Protein AF-A0A936AQN6-F1 (afdb_monomer_lite)

Sequence (139 aa):
MEIVQFGFKVEPLFKYGFGFNTGINLQGYSRNLFENQLFNNGFEAYAVNIPVHLEYRFNFSKWFNIFAFGGAGINFYTESSFSEFTYPVSLDYGAGLRINRIQFTLGKSSLLGDFKDFNKIGQDIKPYKQLSTTLAYMF

Secondary structure (DSSP, 8-state):
-EEEEEEEEE-PBPGGGEEEEEEEEEEEEES-TTSTHHHHH--SEEEEEEEEEEEEEEESSSSEEEEEEEEEEEEEEEETTS--EE-EEEEEEEEEEEETTEEEEEEEEEEEEEGGGGGGTTTS-EEEEEEEEEEEE--

Radius of gyration: 16.11 Å; chains: 1; bounding box: 37×40×46 Å

Structure (mmCIF, N/CA/C/O backbone):
data_AF-A0A936AQN6-F1
#
_entry.id   AF-A0A936AQN6-F1
#
loop_
_atom_site.group_PDB
_atom_site.id
_atom_site.type_symbol
_atom_site.label_atom_id
_atom_site.label_alt_id
_atom_site.label_comp_id
_atom_site.label_asym_id
_atom_site.label_entity_id
_atom_site.label_seq_id
_atom_site.pdbx_PDB_ins_code
_atom_site.Cartn_x
_atom_site.Cartn_y
_atom_site.Cartn_z
_atom_site.occupancy
_atom_site.B_iso_or_equiv
_atom_site.auth_seq_id
_atom_site.auth_comp_id
_atom_site.auth_asym_id
_atom_site.auth_atom_id
_atom_site.pdbx_PDB_model_num
ATOM 1 N N . MET A 1 1 ? 9.571 8.386 -7.693 1.00 66.44 1 MET A N 1
ATOM 2 C CA . MET A 1 1 ? 8.301 8.594 -8.411 1.00 66.44 1 MET A CA 1
ATOM 3 C C . MET A 1 1 ? 7.207 8.700 -7.378 1.00 66.44 1 MET A C 1
ATOM 5 O O . MET A 1 1 ? 7.127 7.854 -6.492 1.00 66.44 1 MET A O 1
ATOM 9 N N . GLU A 1 2 ? 6.449 9.777 -7.459 1.00 71.06 2 GLU A N 1
ATOM 10 C CA . GLU A 1 2 ? 5.247 10.010 -6.675 1.00 71.06 2 GLU A CA 1
ATOM 11 C C . GLU A 1 2 ? 4.071 9.249 -7.310 1.00 71.06 2 GLU A C 1
ATOM 13 O 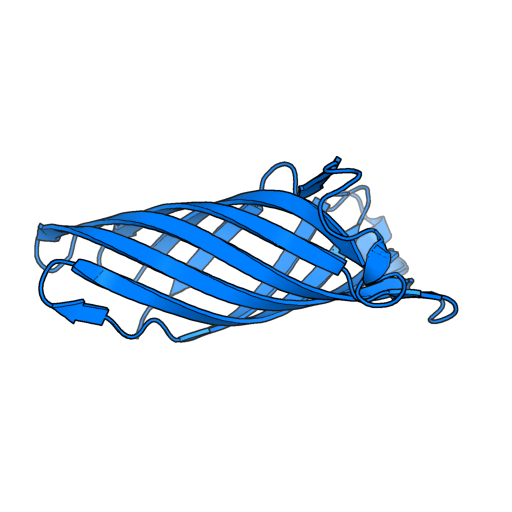O . GLU A 1 2 ? 4.089 8.942 -8.506 1.00 71.06 2 GLU A O 1
ATOM 18 N N . ILE A 1 3 ? 3.071 8.888 -6.502 1.00 74.50 3 ILE A N 1
ATOM 19 C CA . ILE A 1 3 ? 1.988 7.984 -6.912 1.00 74.50 3 ILE A CA 1
ATOM 20 C C . ILE A 1 3 ? 0.646 8.614 -6.569 1.00 74.50 3 ILE A C 1
ATOM 22 O O . ILE A 1 3 ? 0.405 8.977 -5.417 1.00 74.50 3 ILE A O 1
ATOM 26 N N . VAL A 1 4 ? -0.247 8.666 -7.553 1.00 75.38 4 VAL A N 1
ATOM 27 C CA . VAL A 1 4 ? -1.674 8.908 -7.336 1.00 75.38 4 VAL A CA 1
ATOM 28 C C . VAL A 1 4 ? -2.404 7.581 -7.463 1.00 75.38 4 VAL A C 1
ATOM 30 O O . VAL A 1 4 ? -2.192 6.837 -8.419 1.00 75.38 4 VAL A O 1
ATOM 33 N N . GLN A 1 5 ? -3.258 7.274 -6.491 1.00 77.56 5 GLN A N 1
ATOM 34 C CA . GLN A 1 5 ? -3.972 6.007 -6.418 1.00 77.56 5 GLN A CA 1
ATOM 35 C C . GLN A 1 5 ? -5.471 6.235 -6.230 1.00 77.56 5 GLN A C 1
ATOM 37 O O . GLN A 1 5 ? -5.887 6.964 -5.333 1.00 77.56 5 GLN A O 1
ATOM 42 N N . PHE A 1 6 ? -6.270 5.534 -7.033 1.00 77.31 6 PHE A N 1
ATOM 43 C CA . PHE A 1 6 ? -7.723 5.449 -6.906 1.00 77.31 6 PHE A CA 1
ATOM 44 C C . PHE A 1 6 ? -8.142 3.985 -6.968 1.00 77.31 6 PHE A C 1
ATOM 46 O O . PHE A 1 6 ? -7.601 3.221 -7.762 1.00 77.31 6 PHE A O 1
ATOM 53 N N . GLY A 1 7 ? -9.095 3.557 -6.149 1.00 77.25 7 GLY A N 1
ATOM 54 C CA . GLY A 1 7 ? -9.453 2.145 -6.124 1.00 77.25 7 GLY A CA 1
ATOM 55 C C . GLY A 1 7 ? -10.689 1.823 -5.314 1.00 77.25 7 GLY A C 1
ATOM 56 O O . GLY A 1 7 ? -11.179 2.638 -4.533 1.00 77.25 7 GLY A O 1
ATOM 57 N N . PHE A 1 8 ? -11.153 0.594 -5.506 1.00 78.12 8 PHE A N 1
ATOM 58 C CA . PHE A 1 8 ? -12.181 -0.022 -4.683 1.00 78.12 8 PHE A CA 1
ATOM 59 C C . PHE A 1 8 ? -11.519 -0.972 -3.699 1.00 78.12 8 PHE A C 1
ATOM 61 O O . PHE A 1 8 ? -10.691 -1.806 -4.076 1.00 78.12 8 PHE A O 1
ATOM 68 N N . LYS A 1 9 ? -11.904 -0.841 -2.434 1.00 81.25 9 LYS A N 1
ATOM 69 C CA . LYS A 1 9 ? -11.328 -1.581 -1.321 1.00 81.25 9 LYS A CA 1
ATOM 70 C C . LYS A 1 9 ? -12.414 -2.367 -0.604 1.00 81.25 9 LYS A C 1
ATOM 72 O O . LYS A 1 9 ? -13.519 -1.868 -0.405 1.00 81.25 9 LYS A O 1
ATOM 77 N N . VAL A 1 10 ? -12.079 -3.588 -0.215 1.00 82.50 10 VAL A N 1
ATOM 78 C CA . VAL A 1 10 ? -12.930 -4.499 0.542 1.00 82.50 10 VAL A CA 1
ATOM 79 C C . VAL A 1 10 ? -12.152 -4.929 1.783 1.00 82.50 10 VAL A C 1
ATOM 81 O O . VAL A 1 10 ? -11.057 -5.480 1.688 1.00 82.50 10 VAL A O 1
ATOM 84 N N . GLU A 1 11 ? -12.717 -4.640 2.954 1.00 82.62 11 GLU A N 1
ATOM 85 C CA . GLU A 1 11 ? -12.084 -4.874 4.258 1.00 82.62 11 GLU A CA 1
ATOM 86 C C . GLU A 1 11 ? -12.984 -5.734 5.158 1.00 82.62 11 GLU A C 1
ATOM 88 O O . GLU A 1 11 ? -13.584 -5.212 6.102 1.00 82.62 11 GLU A O 1
ATOM 93 N N . PRO A 1 12 ? -13.157 -7.042 4.877 1.00 79.81 12 PRO A N 1
ATOM 94 C CA . PRO A 1 12 ? -13.834 -7.942 5.798 1.00 79.81 12 PRO A CA 1
ATOM 95 C C . PRO A 1 12 ? -13.119 -7.944 7.149 1.00 79.81 12 PRO A C 1
ATOM 97 O O . PRO A 1 12 ? -11.931 -8.257 7.260 1.00 79.81 12 PRO A O 1
ATOM 100 N N . LEU A 1 13 ? -13.880 -7.603 8.186 1.00 80.88 13 LEU A N 1
ATOM 101 C CA . LEU A 1 13 ? -13.437 -7.648 9.570 1.00 80.88 13 LEU A CA 1
ATOM 102 C C . LEU A 1 13 ? -13.911 -8.945 10.218 1.00 80.88 13 LEU A C 1
ATOM 104 O O . LEU A 1 13 ? -15.098 -9.272 10.227 1.00 80.88 13 LEU A O 1
ATOM 108 N N . PHE A 1 14 ? -12.960 -9.660 10.795 1.00 83.12 14 PHE A N 1
ATOM 109 C CA . PHE A 1 14 ? -13.168 -10.821 11.637 1.00 83.12 14 PHE A CA 1
ATOM 110 C C . PHE A 1 14 ? -13.222 -10.400 13.112 1.00 83.12 14 PHE A C 1
ATOM 112 O O . PHE A 1 14 ? -12.995 -9.246 13.491 1.00 83.12 14 PHE A O 1
ATOM 119 N N . LYS A 1 15 ? -13.561 -11.351 13.986 1.00 77.88 15 LYS A N 1
ATOM 120 C CA . LYS A 1 15 ? -13.623 -11.096 15.430 1.00 77.88 15 LYS A CA 1
ATOM 121 C C . LYS A 1 15 ? -12.261 -10.646 15.970 1.00 77.88 15 LYS A C 1
ATOM 123 O O . LYS A 1 15 ? -11.216 -10.979 15.421 1.00 77.88 15 LYS A O 1
ATOM 128 N N . TYR A 1 16 ? -12.298 -9.920 17.088 1.00 79.94 16 TYR A N 1
ATOM 129 C CA . TYR A 1 16 ? -11.109 -9.464 17.821 1.00 79.94 16 TYR A CA 1
ATOM 130 C C . TYR A 1 16 ? -10.216 -8.478 17.056 1.00 79.94 16 TYR A C 1
ATOM 132 O O . TYR A 1 16 ? -9.046 -8.333 17.381 1.00 79.94 16 TYR A O 1
ATOM 140 N N . GLY A 1 17 ? -10.768 -7.773 16.065 1.00 83.81 17 GLY A N 1
ATOM 141 C CA . GLY A 1 17 ? -10.051 -6.720 15.346 1.00 83.81 17 GLY A CA 1
ATOM 142 C C . GLY A 1 17 ? -9.192 -7.217 14.188 1.00 83.81 17 GLY A C 1
ATOM 143 O O . GLY A 1 17 ? -8.626 -6.388 13.486 1.00 83.81 17 GLY A O 1
ATOM 144 N N . PHE A 1 18 ? -9.120 -8.525 13.939 1.00 90.88 18 PHE A N 1
ATOM 145 C CA . PHE A 1 18 ? -8.479 -9.042 12.734 1.00 90.88 18 PHE A CA 1
ATOM 146 C C . PHE A 1 18 ? -9.276 -8.650 11.497 1.00 90.88 18 PHE A C 1
ATOM 148 O O . PHE A 1 18 ? -10.500 -8.724 11.487 1.00 90.88 18 PHE A O 1
ATOM 155 N N . GLY A 1 19 ? -8.583 -8.259 10.443 1.00 90.06 19 GLY A N 1
ATOM 156 C CA . GLY A 1 19 ? -9.170 -7.901 9.167 1.00 90.06 19 GLY A CA 1
ATOM 157 C C . GLY A 1 19 ? -8.350 -8.464 8.025 1.00 90.06 19 GLY A C 1
ATOM 158 O O . GLY A 1 19 ? -7.170 -8.788 8.170 1.00 90.06 19 GLY A O 1
ATOM 159 N N . PH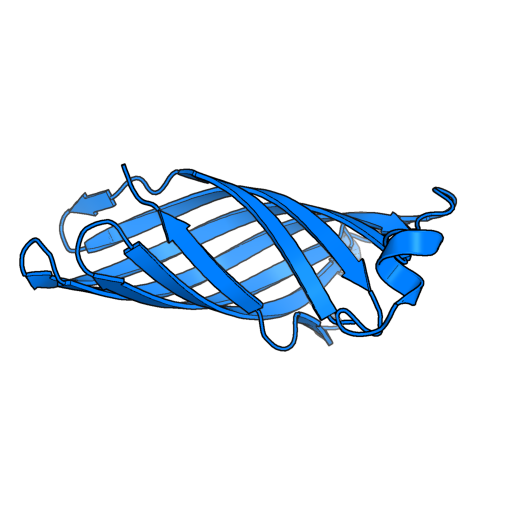E A 1 20 ? -8.995 -8.568 6.876 1.00 90.12 20 PHE A N 1
ATOM 160 C CA . PHE A 1 20 ? -8.311 -8.786 5.618 1.00 90.12 20 PHE A CA 1
ATOM 161 C C . PHE A 1 20 ? -8.635 -7.617 4.707 1.00 90.12 20 PHE A C 1
ATOM 163 O O . PHE A 1 20 ? -9.796 -7.280 4.515 1.00 90.12 20 PHE A O 1
ATOM 170 N N . ASN A 1 21 ? -7.603 -6.970 4.193 1.00 87.88 21 ASN A N 1
ATOM 171 C CA . ASN A 1 21 ? -7.718 -5.827 3.312 1.00 87.88 21 ASN A CA 1
ATOM 172 C C . ASN A 1 21 ? -7.274 -6.262 1.915 1.00 87.88 21 ASN A C 1
ATOM 174 O O . ASN A 1 21 ? -6.122 -6.641 1.696 1.00 87.88 21 ASN A O 1
ATOM 178 N N . THR A 1 22 ? -8.215 -6.196 0.979 1.00 90.19 22 THR A N 1
ATOM 179 C CA . THR A 1 22 ? -7.963 -6.446 -0.434 1.00 90.19 22 THR A CA 1
ATOM 180 C C . THR A 1 22 ? -8.765 -5.494 -1.314 1.00 90.19 22 THR A C 1
ATOM 182 O O . THR A 1 22 ? -9.586 -4.713 -0.835 1.00 90.19 22 THR A O 1
ATOM 185 N N . GLY A 1 23 ? -8.525 -5.519 -2.620 1.00 88.19 23 GLY A N 1
ATOM 186 C CA . GLY A 1 23 ? -9.235 -4.668 -3.562 1.00 88.19 23 GLY A CA 1
ATOM 187 C C . GLY A 1 23 ? -8.521 -4.548 -4.895 1.00 88.19 23 GLY A C 1
ATOM 188 O O . GLY A 1 23 ? -7.600 -5.302 -5.197 1.00 88.19 23 GLY A O 1
ATOM 189 N N . ILE A 1 24 ? -8.944 -3.564 -5.681 1.00 88.69 24 ILE A N 1
ATOM 190 C CA . ILE A 1 24 ? -8.322 -3.219 -6.957 1.00 88.69 24 ILE A CA 1
ATOM 191 C C . ILE A 1 24 ? -8.019 -1.729 -6.927 1.00 88.69 24 ILE A C 1
ATOM 193 O O . ILE A 1 24 ? -8.921 -0.899 -6.798 1.00 88.69 24 ILE A O 1
ATOM 197 N N . ASN A 1 25 ? -6.738 -1.399 -7.049 1.00 87.75 25 ASN A N 1
ATOM 198 C CA . ASN A 1 25 ? -6.249 -0.032 -7.053 1.00 87.75 25 ASN A CA 1
ATOM 199 C C . ASN A 1 25 ? -5.599 0.291 -8.392 1.00 87.75 25 ASN A C 1
ATOM 201 O O . ASN A 1 25 ? -4.634 -0.357 -8.784 1.00 87.75 25 ASN A O 1
ATOM 205 N N . LEU A 1 26 ? -6.083 1.329 -9.054 1.00 87.62 26 LEU A N 1
ATOM 206 C CA . LEU A 1 26 ? -5.442 1.943 -10.205 1.00 87.62 26 LEU A CA 1
ATOM 207 C C . LEU A 1 26 ? -4.433 2.977 -9.707 1.00 87.62 26 LEU A C 1
ATOM 209 O O . LEU A 1 26 ? -4.742 3.793 -8.836 1.00 87.62 26 LEU A O 1
ATOM 213 N N . GLN A 1 27 ? -3.218 2.920 -10.236 1.00 86.06 27 GLN A N 1
ATOM 214 C CA . GLN A 1 27 ? -2.106 3.775 -9.842 1.00 86.06 27 GLN A CA 1
ATOM 215 C C . GLN A 1 27 ? -1.538 4.475 -11.070 1.00 86.06 27 GLN A C 1
ATOM 217 O O . GLN A 1 27 ? -1.283 3.832 -12.087 1.00 86.06 27 GLN A O 1
ATOM 222 N N . GLY A 1 28 ? -1.337 5.783 -10.961 1.00 84.00 28 GLY A N 1
ATOM 223 C CA . GLY A 1 28 ? -0.579 6.586 -11.913 1.00 84.00 28 GLY A CA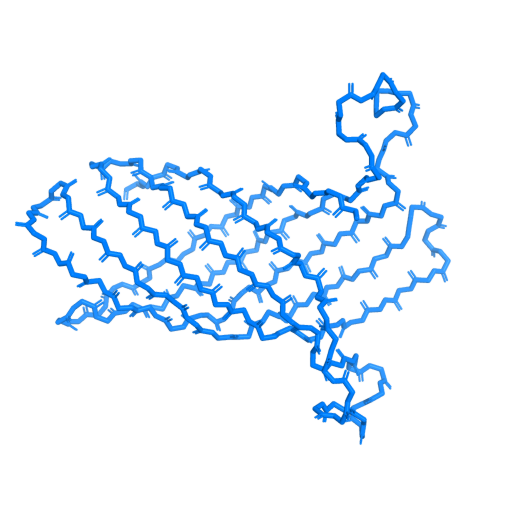 1
ATOM 224 C C . GLY A 1 28 ? 0.706 7.077 -11.255 1.00 84.00 28 GLY A C 1
ATOM 225 O O . GLY A 1 28 ? 0.673 7.577 -10.128 1.00 84.00 28 GLY A O 1
ATOM 226 N N . TYR A 1 29 ? 1.831 6.922 -11.947 1.00 82.88 29 TYR A N 1
ATOM 227 C CA . TYR A 1 29 ? 3.153 7.322 -11.471 1.00 82.88 29 TYR A CA 1
ATOM 228 C C . TYR A 1 29 ? 3.628 8.564 -12.220 1.00 82.88 29 TYR A C 1
ATOM 230 O O . TYR A 1 29 ? 3.506 8.647 -13.441 1.00 82.88 29 TYR A O 1
ATOM 238 N N . SER A 1 30 ? 4.203 9.517 -11.492 1.00 80.06 30 SER A N 1
ATOM 239 C CA . SER A 1 30 ? 4.857 10.703 -12.057 1.00 80.06 30 SER A CA 1
ATOM 240 C C . SER A 1 30 ? 6.113 11.025 -11.253 1.00 80.06 30 SER A C 1
ATOM 242 O O . SER A 1 30 ? 6.192 10.712 -10.061 1.00 80.06 30 SER A O 1
ATOM 244 N N . ARG A 1 31 ? 7.125 11.648 -11.861 1.00 75.31 31 ARG A N 1
ATOM 245 C CA . ARG A 1 31 ? 8.250 12.199 -11.090 1.00 75.31 31 ARG A CA 1
ATOM 246 C C . ARG A 1 31 ? 7.830 13.391 -10.238 1.00 75.31 31 ARG A C 1
ATOM 248 O O . ARG A 1 31 ? 8.286 13.455 -9.103 1.00 75.31 31 ARG A O 1
ATOM 255 N N . ASN A 1 32 ? 6.938 14.240 -10.754 1.00 73.00 32 ASN A N 1
ATOM 256 C CA . ASN A 1 32 ? 6.441 15.444 -10.087 1.00 73.00 32 ASN A CA 1
ATOM 257 C C . ASN A 1 32 ? 4.910 15.534 -10.225 1.00 73.00 32 ASN A C 1
ATOM 259 O O . ASN A 1 32 ? 4.398 15.781 -11.319 1.00 73.00 32 ASN A O 1
ATOM 263 N N . LEU A 1 33 ? 4.159 15.361 -9.130 1.00 67.75 33 LEU A N 1
ATOM 264 C CA . LEU A 1 33 ? 2.694 15.515 -9.129 1.00 67.75 33 LEU A CA 1
ATOM 265 C C . LEU A 1 33 ? 2.235 16.975 -9.170 1.00 67.75 33 LEU A C 1
ATOM 267 O O . LEU A 1 33 ? 1.120 17.260 -9.599 1.00 67.75 33 LEU A O 1
ATOM 271 N N . PHE A 1 34 ? 3.088 17.896 -8.723 1.00 69.06 34 PHE A N 1
ATOM 272 C CA . PHE A 1 34 ? 2.758 19.314 -8.553 1.00 69.06 34 PHE A CA 1
ATOM 273 C C . PHE A 1 34 ? 3.236 20.206 -9.706 1.00 69.06 34 PHE A C 1
ATOM 275 O O . PHE A 1 34 ? 3.110 21.427 -9.638 1.00 69.06 34 PHE A O 1
ATOM 282 N N . GLU A 1 35 ? 3.789 19.615 -10.764 1.00 65.31 35 GLU A N 1
ATOM 283 C CA . GLU A 1 35 ? 4.246 20.344 -11.944 1.00 65.31 35 GLU A CA 1
ATOM 284 C C . GLU A 1 35 ? 3.170 20.307 -13.043 1.00 65.31 35 GLU A C 1
ATOM 286 O O . GLU A 1 35 ? 2.540 19.276 -13.282 1.00 65.31 35 GLU A O 1
ATOM 291 N N . ASN A 1 36 ? 2.968 21.427 -13.751 1.00 56.81 36 ASN A N 1
ATOM 292 C CA . ASN A 1 36 ? 1.945 21.587 -14.804 1.00 56.81 36 ASN A CA 1
ATOM 293 C C . ASN A 1 36 ? 2.042 20.563 -15.959 1.00 56.81 36 ASN A C 1
ATOM 295 O O . ASN A 1 36 ? 1.154 20.500 -16.807 1.00 56.81 36 ASN A O 1
ATOM 299 N N . GLN A 1 37 ? 3.108 19.763 -16.012 1.00 53.59 37 GLN A N 1
ATOM 300 C CA . GLN A 1 37 ? 3.320 18.732 -17.027 1.00 53.59 37 GLN A CA 1
ATOM 301 C C . GLN A 1 37 ? 2.310 17.579 -16.943 1.00 53.59 37 GLN A C 1
ATOM 303 O O . GLN A 1 37 ? 2.024 16.960 -17.967 1.00 53.59 37 GLN A O 1
ATOM 308 N N . LEU A 1 38 ? 1.711 17.334 -15.772 1.00 58.31 38 LEU A N 1
ATOM 309 C CA . LEU A 1 38 ? 0.730 16.258 -15.583 1.00 58.31 38 LEU A CA 1
ATOM 310 C C . LEU A 1 38 ? -0.542 16.468 -16.420 1.00 58.31 38 LEU A C 1
ATOM 312 O O . LEU A 1 38 ? -1.100 15.513 -16.955 1.00 58.31 38 LEU A O 1
ATOM 316 N N . PHE A 1 39 ? -0.963 17.726 -16.597 1.00 58.69 39 PHE A N 1
ATOM 317 C CA . PHE A 1 39 ? -2.132 18.076 -17.412 1.00 58.69 39 PHE A CA 1
ATOM 318 C C . PHE A 1 39 ? -1.880 17.970 -18.921 1.00 58.69 39 PHE A C 1
ATOM 320 O O . PHE A 1 39 ? -2.834 17.782 -19.671 1.00 58.69 39 PHE A O 1
ATOM 327 N N . ASN A 1 40 ? -0.622 18.063 -19.364 1.00 60.88 40 ASN A N 1
ATOM 328 C CA . ASN A 1 40 ? -0.277 18.035 -20.788 1.00 60.88 40 ASN A CA 1
ATOM 329 C C . ASN A 1 40 ? 0.145 16.643 -21.277 1.00 60.88 40 ASN A C 1
ATOM 331 O O . ASN A 1 40 ? -0.199 16.274 -22.395 1.00 60.88 40 ASN A O 1
ATOM 335 N N . ASN A 1 41 ? 0.863 15.872 -20.451 1.00 66.12 41 ASN A N 1
ATOM 336 C CA . ASN A 1 41 ? 1.496 14.615 -20.871 1.00 66.12 41 ASN A CA 1
ATOM 337 C C . ASN A 1 41 ? 0.970 13.367 -20.138 1.00 66.12 41 ASN A C 1
ATOM 339 O O . ASN A 1 41 ? 1.373 12.256 -20.478 1.00 66.12 41 ASN A O 1
ATOM 343 N N . GLY A 1 42 ? 0.063 13.515 -19.165 1.00 76.00 42 GLY A N 1
ATOM 344 C CA . GLY A 1 42 ? -0.456 12.391 -18.382 1.00 76.00 42 GLY A CA 1
ATOM 345 C C . GLY A 1 42 ? 0.559 11.836 -17.374 1.00 76.00 42 GLY A C 1
ATOM 346 O O . GLY A 1 42 ? 1.433 12.555 -16.893 1.00 76.00 42 GLY A O 1
ATOM 347 N N . PHE A 1 43 ? 0.410 10.558 -17.011 1.00 83.62 43 PHE A N 1
ATOM 348 C CA . PHE A 1 43 ? 1.335 9.860 -16.108 1.00 83.62 43 PHE A CA 1
ATOM 349 C C . PHE A 1 43 ? 2.501 9.244 -16.900 1.00 83.62 43 PHE A C 1
ATOM 351 O O . PHE A 1 43 ? 2.358 8.972 -18.088 1.00 83.62 43 PHE A O 1
ATOM 358 N N . GLU A 1 44 ? 3.646 9.001 -16.257 1.00 86.44 44 GLU A N 1
ATOM 359 C CA . GLU A 1 44 ? 4.816 8.323 -16.860 1.00 86.44 44 GLU A CA 1
ATOM 360 C C . GLU A 1 44 ? 4.643 6.799 -16.907 1.00 86.44 44 GLU A C 1
ATOM 362 O O . GLU A 1 44 ? 5.206 6.119 -17.765 1.00 86.44 44 GLU A O 1
ATOM 367 N N . ALA A 1 45 ? 3.861 6.265 -15.970 1.00 86.88 45 ALA A N 1
ATOM 368 C CA . ALA A 1 45 ? 3.522 4.857 -15.918 1.00 86.88 45 ALA A CA 1
ATOM 369 C C . ALA A 1 45 ? 2.188 4.632 -15.211 1.00 86.88 45 ALA A C 1
ATOM 371 O O . ALA A 1 45 ? 1.726 5.453 -14.411 1.00 86.88 45 ALA A O 1
ATOM 372 N N . TYR A 1 46 ? 1.611 3.468 -15.471 1.00 89.00 46 TYR A N 1
ATOM 373 C CA . TYR A 1 46 ? 0.351 3.023 -14.903 1.00 89.00 46 TYR A CA 1
ATOM 374 C C . TYR A 1 46 ? 0.539 1.671 -14.228 1.00 89.00 46 TYR A C 1
ATOM 376 O O . TYR A 1 46 ? 1.308 0.830 -14.696 1.00 89.00 46 TYR A O 1
ATOM 384 N N . ALA A 1 47 ? -0.190 1.435 -13.141 1.00 90.12 47 ALA A N 1
ATOM 385 C CA . ALA A 1 47 ? -0.293 0.100 -12.583 1.00 90.12 47 ALA A CA 1
ATOM 386 C C . ALA A 1 47 ? -1.682 -0.236 -12.055 1.00 90.12 47 ALA A C 1
ATOM 388 O O . ALA A 1 47 ? -2.420 0.624 -11.576 1.00 90.12 47 ALA A O 1
ATOM 389 N N . VAL A 1 48 ? -1.996 -1.527 -12.074 1.00 91.19 48 VAL A N 1
ATOM 390 C CA . VAL A 1 48 ? -3.086 -2.113 -11.295 1.00 91.19 48 VAL A CA 1
ATOM 391 C C . VAL A 1 48 ? -2.466 -2.843 -10.112 1.00 91.19 48 VAL A C 1
ATOM 393 O O . VAL A 1 48 ? -1.643 -3.729 -10.304 1.00 91.19 48 VAL A O 1
ATOM 396 N N . ASN A 1 49 ? -2.845 -2.481 -8.891 1.00 90.88 49 ASN A N 1
ATOM 397 C CA . ASN A 1 49 ? -2.376 -3.115 -7.664 1.00 90.88 49 ASN A CA 1
ATOM 398 C C . ASN A 1 49 ? -3.524 -3.825 -6.943 1.00 90.88 49 ASN A C 1
ATOM 400 O O . ASN A 1 49 ? -4.537 -3.203 -6.606 1.00 90.88 49 ASN A O 1
ATOM 404 N N . ILE A 1 50 ? -3.312 -5.103 -6.645 1.00 92.56 50 ILE A N 1
ATOM 405 C CA . ILE A 1 50 ? -4.193 -5.944 -5.842 1.00 92.56 50 ILE A CA 1
ATOM 406 C C . ILE A 1 50 ? -3.484 -6.216 -4.509 1.00 92.56 50 ILE A C 1
ATOM 408 O O . ILE A 1 50 ? -2.592 -7.069 -4.451 1.00 92.56 50 ILE A O 1
ATOM 412 N N . PRO A 1 51 ? -3.836 -5.488 -3.435 1.00 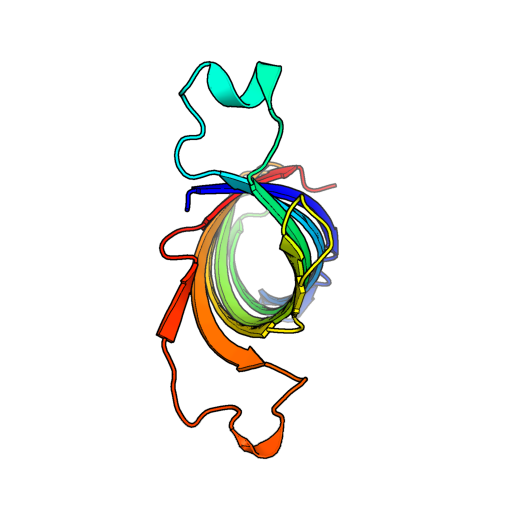91.50 51 PRO A N 1
ATOM 413 C CA . PRO A 1 51 ? -3.300 -5.759 -2.113 1.00 91.50 51 PRO A CA 1
ATOM 414 C C . PRO A 1 51 ? -3.930 -7.022 -1.519 1.00 91.50 51 PRO A C 1
ATOM 416 O O . PRO A 1 51 ? -5.121 -7.291 -1.681 1.00 91.50 51 PRO A O 1
ATOM 419 N N . VAL A 1 52 ? -3.119 -7.778 -0.793 1.00 93.81 52 VAL A N 1
ATOM 420 C CA . VAL A 1 52 ? -3.498 -8.946 0.004 1.00 93.81 52 VAL A CA 1
ATOM 421 C C . VAL A 1 52 ? -2.886 -8.727 1.381 1.00 93.81 52 VAL A C 1
ATOM 423 O O . VAL A 1 52 ? -1.766 -9.158 1.664 1.00 93.81 52 VAL A O 1
ATOM 426 N N . HIS A 1 53 ? -3.581 -7.957 2.216 1.00 94.75 53 HIS A N 1
ATOM 427 C CA . HIS A 1 53 ? -3.065 -7.494 3.502 1.00 94.75 53 HIS A CA 1
ATOM 428 C C . HIS A 1 53 ? -3.837 -8.122 4.654 1.00 94.75 53 HIS A C 1
ATOM 430 O O . HIS A 1 53 ? -5.067 -8.125 4.674 1.00 94.75 53 HIS A O 1
ATOM 436 N N . LEU A 1 54 ? -3.106 -8.605 5.651 1.00 94.62 54 LEU A N 1
ATOM 437 C CA . LEU A 1 54 ? -3.658 -8.879 6.967 1.00 94.62 54 LEU A CA 1
ATOM 438 C C . LEU A 1 54 ? -3.635 -7.590 7.775 1.00 94.62 54 LEU A C 1
ATOM 440 O O . LEU A 1 54 ? -2.670 -6.828 7.728 1.00 94.62 54 LEU A O 1
ATOM 444 N N . GLU A 1 55 ? -4.701 -7.353 8.521 1.00 94.25 55 GLU A N 1
ATOM 445 C CA . GLU A 1 55 ? -4.885 -6.150 9.316 1.00 94.25 55 GLU A CA 1
ATOM 446 C C . GLU A 1 55 ? -5.252 -6.517 10.750 1.00 94.25 55 GLU A C 1
ATOM 448 O O . GLU A 1 55 ? -5.953 -7.499 11.002 1.00 94.25 55 GLU A O 1
ATOM 453 N N . TYR A 1 56 ? -4.803 -5.703 11.698 1.00 94.12 56 TYR A N 1
ATOM 454 C CA . TYR A 1 56 ? -5.268 -5.758 13.074 1.00 94.12 56 TYR A CA 1
ATOM 455 C C . TYR A 1 56 ? -5.700 -4.370 13.549 1.00 94.12 56 TYR A C 1
ATOM 457 O O . TYR A 1 56 ? -4.924 -3.413 13.488 1.00 94.12 56 TYR A O 1
ATOM 465 N N . ARG A 1 57 ? -6.941 -4.269 14.037 1.00 93.31 57 ARG A N 1
ATOM 466 C CA . ARG A 1 57 ? -7.582 -3.039 14.509 1.00 93.31 57 ARG A CA 1
ATOM 467 C C . ARG A 1 57 ? -7.696 -2.997 16.027 1.00 93.31 57 ARG A C 1
ATOM 469 O O . ARG A 1 57 ? -8.427 -3.774 16.643 1.00 93.31 57 ARG A O 1
ATOM 476 N N . PHE A 1 58 ? -7.086 -1.978 16.611 1.00 93.31 58 PHE A N 1
ATOM 477 C CA . PHE A 1 58 ? -7.332 -1.537 17.975 1.00 93.31 58 PHE A CA 1
ATOM 478 C C . PHE A 1 58 ? -8.565 -0.628 17.988 1.00 93.31 58 PHE A C 1
ATOM 480 O O . PHE A 1 58 ? -8.527 0.522 17.542 1.00 93.31 58 PHE A O 1
ATOM 487 N N . ASN A 1 59 ? -9.683 -1.167 18.476 1.00 91.44 59 ASN A N 1
ATOM 488 C CA . ASN A 1 59 ? -10.958 -0.459 18.547 1.00 91.44 59 ASN A CA 1
ATOM 489 C C . ASN A 1 59 ? -11.087 0.263 19.891 1.00 91.44 59 ASN A C 1
ATOM 491 O O . ASN A 1 59 ? -11.347 -0.370 20.911 1.00 91.44 59 ASN A O 1
ATOM 495 N N . PHE A 1 60 ? -10.934 1.586 19.884 1.00 91.69 60 PHE A N 1
ATOM 496 C CA . PHE A 1 60 ? -11.133 2.419 21.074 1.00 91.69 60 PHE A CA 1
ATOM 497 C C . PHE A 1 60 ? -12.602 2.816 21.241 1.00 91.69 60 PHE A C 1
ATOM 499 O O . PHE A 1 60 ? -13.096 2.955 22.356 1.00 91.69 60 PHE A O 1
ATOM 506 N N . SER A 1 61 ? -13.321 2.994 20.130 1.00 90.38 61 SER A N 1
ATOM 507 C CA . SER A 1 61 ? -14.762 3.236 20.123 1.00 90.38 61 SER A CA 1
ATOM 508 C C . SER A 1 61 ? -15.393 2.772 18.809 1.00 90.38 61 SER A C 1
ATOM 510 O O . SER A 1 61 ? -14.704 2.371 17.871 1.00 90.38 61 SER A O 1
ATOM 512 N N . LYS A 1 62 ? -16.723 2.883 18.703 1.00 85.56 62 LYS A N 1
ATOM 513 C CA . LYS A 1 62 ? -17.453 2.614 17.450 1.00 85.56 62 LYS A CA 1
ATOM 514 C C . LYS A 1 62 ? -17.051 3.551 16.305 1.00 85.56 62 LYS A C 1
ATOM 516 O O . LYS A 1 62 ? -17.276 3.222 15.145 1.00 85.56 62 LYS A O 1
ATOM 521 N N . TRP A 1 63 ? -16.487 4.715 16.623 1.00 90.38 63 TRP A N 1
ATOM 522 C CA . TRP A 1 63 ? -16.107 5.730 15.642 1.00 90.38 63 TRP A CA 1
ATOM 523 C C . TRP A 1 63 ? -14.605 5.934 15.550 1.00 90.38 63 TRP A C 1
ATOM 525 O O . TRP A 1 63 ? -14.176 6.667 14.672 1.00 90.38 63 TRP A O 1
ATOM 535 N N . PHE A 1 64 ? -13.806 5.327 16.423 1.00 93.94 64 PHE A N 1
ATOM 536 C CA . PHE A 1 64 ? -12.364 5.509 16.410 1.00 93.94 64 PHE A CA 1
ATOM 537 C C . PHE A 1 64 ? -11.639 4.179 16.557 1.00 93.94 64 PHE A C 1
ATOM 539 O O . PHE A 1 64 ? -11.770 3.483 17.569 1.00 93.94 64 PHE A O 1
ATOM 546 N N . ASN A 1 65 ? -10.846 3.851 15.542 1.00 93.94 65 ASN A N 1
ATOM 547 C CA . ASN A 1 65 ? -9.898 2.753 15.597 1.00 93.94 65 ASN A CA 1
ATOM 548 C C . ASN A 1 65 ? -8.567 3.152 14.969 1.00 93.94 65 ASN A C 1
ATOM 550 O O . ASN A 1 65 ? -8.506 3.987 14.068 1.00 93.94 65 ASN A O 1
ATOM 554 N N . ILE A 1 66 ? -7.513 2.523 15.469 1.00 95.06 66 ILE A N 1
ATOM 555 C CA . ILE A 1 66 ? -6.179 2.546 14.880 1.00 95.06 66 ILE A CA 1
ATOM 556 C C . ILE A 1 66 ? -5.902 1.130 14.406 1.00 95.06 66 ILE A C 1
ATOM 558 O O . ILE A 1 66 ? -6.294 0.168 15.065 1.00 95.06 66 ILE A O 1
ATOM 562 N N . PHE A 1 67 ? -5.244 0.985 13.270 1.00 94.06 67 PHE A N 1
ATOM 563 C CA . PHE A 1 67 ? -4.934 -0.319 12.719 1.00 94.06 67 PHE A CA 1
ATOM 564 C C . PHE A 1 67 ? -3.532 -0.354 12.138 1.00 94.06 67 PHE A C 1
ATOM 566 O O . PHE A 1 67 ? -2.999 0.661 11.692 1.00 94.06 67 PHE A O 1
ATOM 573 N N . ALA A 1 68 ? -2.946 -1.541 12.154 1.00 95.69 68 ALA A N 1
ATOM 574 C CA . ALA A 1 68 ? -1.723 -1.853 11.438 1.00 95.69 68 ALA A CA 1
ATOM 575 C C . ALA A 1 68 ? -2.026 -2.952 10.426 1.00 95.69 68 ALA A C 1
ATOM 577 O O . ALA A 1 68 ? -2.884 -3.803 10.670 1.00 95.69 68 ALA A O 1
ATOM 578 N N . PHE A 1 69 ? -1.327 -2.930 9.300 1.00 94.56 69 PHE A N 1
ATOM 579 C CA . PHE A 1 69 ? -1.481 -3.934 8.263 1.00 94.56 69 PHE A CA 1
ATOM 580 C C . PHE A 1 69 ? -0.129 -4.356 7.700 1.00 94.56 69 PHE A C 1
ATOM 582 O O . PHE A 1 69 ? 0.848 -3.602 7.726 1.00 94.56 69 PHE A O 1
ATOM 589 N N . GLY A 1 70 ? -0.095 -5.571 7.170 1.00 95.12 70 GLY A N 1
ATOM 590 C CA . GLY A 1 70 ? 1.051 -6.123 6.470 1.00 95.12 70 GLY A CA 1
ATOM 591 C C . GLY A 1 70 ? 0.622 -7.233 5.523 1.00 95.12 70 GLY A C 1
ATOM 592 O O . GLY A 1 70 ? -0.338 -7.956 5.790 1.00 95.12 70 GLY A O 1
ATOM 593 N N . GLY A 1 71 ? 1.318 -7.375 4.405 1.00 93.94 71 GLY A N 1
ATOM 594 C CA . GLY A 1 71 ? 1.041 -8.436 3.449 1.00 93.94 71 GLY A CA 1
ATOM 595 C C . GLY A 1 71 ? 1.739 -8.218 2.122 1.00 93.94 71 GLY A C 1
ATOM 596 O O . GLY A 1 71 ? 2.791 -7.586 2.064 1.00 93.94 71 GLY A O 1
ATOM 597 N N . ALA A 1 72 ? 1.153 -8.759 1.061 1.00 93.25 72 ALA A N 1
ATOM 598 C CA . ALA A 1 72 ? 1.721 -8.684 -0.275 1.00 93.25 72 ALA A CA 1
ATOM 599 C C . ALA A 1 72 ? 0.885 -7.790 -1.195 1.00 93.25 72 ALA A C 1
ATOM 601 O O . ALA A 1 72 ? -0.333 -7.692 -1.041 1.00 93.25 72 ALA A O 1
ATOM 602 N N . GLY A 1 73 ? 1.540 -7.170 -2.169 1.00 92.25 73 GLY A N 1
ATOM 603 C CA . GLY A 1 73 ? 0.904 -6.474 -3.280 1.00 92.25 73 GLY A CA 1
ATOM 604 C C . GLY A 1 73 ? 1.245 -7.167 -4.591 1.00 92.25 73 GLY A C 1
ATOM 605 O O . GLY A 1 73 ? 2.417 -7.410 -4.882 1.00 92.25 73 GLY A O 1
ATOM 606 N N . ILE A 1 74 ? 0.225 -7.490 -5.382 1.00 92.19 74 ILE A N 1
ATOM 607 C CA . ILE A 1 74 ? 0.394 -7.969 -6.755 1.00 92.19 74 ILE A CA 1
ATOM 608 C C . ILE A 1 74 ? 0.166 -6.775 -7.670 1.00 92.19 74 ILE A C 1
ATOM 610 O O . ILE A 1 74 ? -0.940 -6.235 -7.722 1.00 92.19 74 ILE A O 1
ATOM 614 N N . ASN A 1 75 ? 1.210 -6.353 -8.375 1.00 92.00 75 ASN A N 1
ATOM 615 C CA . ASN A 1 75 ? 1.170 -5.167 -9.213 1.00 92.00 75 ASN A CA 1
ATOM 616 C C . ASN A 1 75 ? 1.325 -5.582 -10.681 1.00 92.00 75 ASN A C 1
ATOM 618 O O . ASN A 1 75 ? 2.176 -6.397 -11.019 1.00 92.00 75 ASN A O 1
ATOM 622 N N . PHE A 1 76 ? 0.517 -4.993 -11.552 1.00 92.12 76 PHE A N 1
ATOM 623 C CA . PHE A 1 76 ? 0.623 -5.087 -13.003 1.00 92.12 76 PHE A CA 1
ATOM 624 C C . PHE A 1 76 ? 1.039 -3.709 -13.488 1.00 92.12 76 PHE A C 1
ATOM 626 O O . PHE A 1 76 ? 0.217 -2.798 -13.454 1.00 92.12 76 PHE A O 1
ATOM 633 N N . TYR A 1 77 ? 2.305 -3.537 -13.848 1.00 91.06 77 TYR A N 1
ATOM 634 C CA . TYR A 1 77 ? 2.898 -2.243 -14.170 1.00 91.06 77 TYR A CA 1
ATOM 635 C C . TYR A 1 77 ? 3.197 -2.142 -15.665 1.00 91.06 77 TYR A C 1
ATOM 637 O O . TYR A 1 77 ? 3.632 -3.111 -16.286 1.00 91.06 77 TYR A O 1
ATOM 645 N N . THR A 1 78 ? 2.981 -0.958 -16.230 1.00 91.06 78 THR A N 1
ATOM 646 C CA . THR A 1 78 ? 3.370 -0.618 -17.597 1.00 91.06 78 THR A CA 1
ATOM 647 C C . THR A 1 78 ? 3.834 0.824 -17.675 1.00 91.06 78 THR A C 1
ATOM 649 O O . THR A 1 78 ? 3.258 1.709 -17.039 1.00 91.06 78 THR A O 1
ATOM 652 N N . GLU A 1 79 ? 4.838 1.074 -18.504 1.00 88.94 79 GLU A N 1
ATOM 653 C CA . GLU A 1 79 ? 5.181 2.435 -18.918 1.00 88.94 79 GLU A CA 1
ATOM 654 C C . GLU A 1 79 ? 4.089 3.010 -19.831 1.00 88.94 79 GLU A C 1
ATOM 656 O O . GLU A 1 79 ? 3.335 2.261 -20.461 1.00 88.94 79 GLU A O 1
ATOM 661 N N . SER A 1 80 ? 4.006 4.338 -19.934 1.00 86.50 80 SER A N 1
ATOM 662 C CA . SER A 1 80 ? 3.003 5.018 -20.772 1.00 86.50 80 SER A CA 1
ATOM 663 C C . SER A 1 80 ? 3.171 4.792 -22.275 1.00 86.50 80 SER A C 1
ATOM 665 O O . SER A 1 80 ? 2.226 4.985 -23.036 1.00 86.50 80 SER A O 1
ATOM 667 N N . SER A 1 81 ? 4.352 4.355 -22.716 1.00 85.81 81 SER A N 1
ATOM 668 C CA . SER A 1 81 ? 4.606 3.870 -24.080 1.00 85.81 81 SER A CA 1
ATOM 669 C C . SER A 1 81 ? 3.998 2.489 -24.350 1.00 85.81 81 SER A C 1
ATOM 671 O O . SER A 1 81 ? 3.947 2.072 -25.506 1.00 85.81 81 SER A O 1
ATOM 673 N N . PHE A 1 82 ? 3.578 1.765 -23.303 1.00 85.44 82 PHE A N 1
ATOM 674 C CA . PHE A 1 82 ? 3.125 0.372 -23.353 1.00 85.44 82 PHE A CA 1
ATOM 675 C C . PHE A 1 82 ? 4.136 -0.592 -24.003 1.00 85.44 82 PHE A C 1
ATOM 677 O O . PHE A 1 82 ? 3.760 -1.648 -24.510 1.00 85.44 82 PHE A O 1
ATOM 684 N N . SER A 1 83 ? 5.427 -0.244 -24.001 1.00 87.19 83 SER A N 1
ATOM 685 C CA . SER A 1 83 ? 6.500 -1.099 -24.529 1.00 87.19 83 SER A CA 1
ATOM 686 C C . SER A 1 83 ? 6.957 -2.154 -23.527 1.00 87.19 83 SER A C 1
ATOM 688 O O . SER A 1 83 ? 7.349 -3.253 -23.918 1.00 87.19 83 SER A O 1
ATOM 690 N N . GLU A 1 84 ? 6.893 -1.833 -22.236 1.00 85.56 84 GLU A N 1
ATOM 691 C CA . GLU A 1 84 ? 7.332 -2.708 -21.157 1.00 85.56 84 GLU A CA 1
ATOM 692 C C . GLU A 1 84 ? 6.200 -2.960 -20.166 1.00 85.56 84 GLU A C 1
ATOM 694 O O . GLU A 1 84 ? 5.628 -2.034 -19.598 1.00 85.56 84 GLU A O 1
ATOM 699 N N . PHE A 1 85 ? 5.917 -4.242 -19.938 1.00 88.25 85 PHE A N 1
ATOM 700 C CA . PHE A 1 85 ? 4.975 -4.714 -18.927 1.00 88.25 85 PHE A CA 1
ATOM 701 C C . PHE A 1 85 ? 5.735 -5.509 -17.875 1.00 88.25 85 PHE A C 1
ATOM 703 O O . PHE A 1 85 ? 6.521 -6.380 -18.236 1.00 88.25 85 PHE A O 1
ATOM 710 N N . THR A 1 86 ? 5.500 -5.272 -16.594 1.00 88.69 86 THR A N 1
ATOM 711 C CA . THR A 1 86 ? 6.121 -6.021 -15.491 1.00 88.69 86 THR A CA 1
ATOM 712 C C . THR A 1 86 ? 5.071 -6.428 -14.470 1.00 88.69 86 THR A C 1
ATOM 714 O O . THR A 1 86 ? 4.008 -5.809 -14.368 1.00 88.69 86 THR A O 1
ATOM 717 N N . TYR A 1 87 ? 5.355 -7.489 -13.712 1.00 90.62 87 TYR A N 1
ATOM 718 C CA . TYR A 1 87 ? 4.420 -8.033 -12.726 1.00 90.62 87 TYR A CA 1
ATOM 719 C C . TYR A 1 87 ? 5.049 -8.073 -11.324 1.00 90.62 87 TYR A C 1
ATOM 721 O O . TYR A 1 87 ? 5.267 -9.158 -10.768 1.00 90.62 87 TYR A O 1
ATOM 729 N N . PRO A 1 88 ? 5.402 -6.906 -10.748 1.00 89.75 88 PRO A N 1
ATOM 730 C CA . PRO A 1 88 ? 6.111 -6.866 -9.484 1.00 89.75 88 PRO A CA 1
ATOM 731 C C . PRO A 1 88 ? 5.256 -7.332 -8.303 1.00 89.75 88 PRO A C 1
ATOM 733 O O . PRO A 1 88 ? 4.112 -6.910 -8.100 1.00 89.75 88 PRO A O 1
ATOM 736 N N . VAL A 1 89 ? 5.877 -8.152 -7.461 1.00 91.25 89 VAL A N 1
ATOM 737 C CA . VAL A 1 89 ? 5.370 -8.539 -6.147 1.00 91.25 89 VAL A CA 1
ATOM 738 C C . VAL A 1 89 ? 6.025 -7.653 -5.103 1.00 91.25 89 VAL A C 1
ATOM 740 O O . VAL A 1 89 ? 7.253 -7.552 -5.042 1.00 91.25 89 VAL A O 1
ATOM 743 N N . SER A 1 90 ? 5.215 -7.023 -4.260 1.00 92.06 90 SER A N 1
ATOM 744 C CA . SER A 1 90 ? 5.692 -6.198 -3.156 1.00 92.06 90 SER A CA 1
ATOM 745 C C . SER A 1 90 ? 5.344 -6.795 -1.798 1.00 92.06 90 SER A C 1
ATOM 747 O O . SER A 1 90 ? 4.333 -7.473 -1.645 1.00 92.06 90 SER A O 1
ATOM 749 N N . LEU A 1 91 ? 6.191 -6.524 -0.807 1.00 92.56 91 LEU A N 1
ATOM 750 C CA . LEU A 1 91 ? 5.870 -6.623 0.608 1.00 92.56 91 LEU A CA 1
ATOM 751 C C . LEU A 1 91 ? 5.390 -5.251 1.065 1.00 92.56 91 LEU A C 1
ATOM 753 O O . LEU A 1 91 ? 6.161 -4.290 1.065 1.00 92.56 91 LEU A O 1
ATOM 757 N N . ASP A 1 92 ? 4.132 -5.177 1.461 1.00 92.56 92 ASP A N 1
ATOM 758 C CA . ASP A 1 92 ? 3.474 -3.952 1.883 1.00 92.56 92 ASP A CA 1
ATOM 759 C C . ASP A 1 92 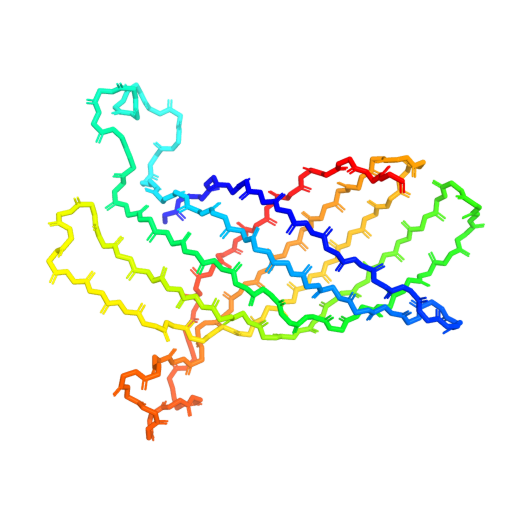? 3.244 -3.984 3.389 1.00 92.56 92 ASP A C 1
ATOM 761 O O . ASP A 1 92 ? 2.834 -5.002 3.947 1.00 92.56 92 ASP A O 1
ATOM 765 N N . TYR A 1 93 ? 3.468 -2.859 4.055 1.00 93.19 93 TYR A N 1
ATOM 766 C CA . TYR A 1 93 ? 3.163 -2.715 5.472 1.00 93.19 93 TYR A CA 1
ATOM 767 C C . TYR A 1 93 ? 2.889 -1.260 5.825 1.00 93.19 93 TYR A C 1
ATOM 769 O O . TYR A 1 93 ? 3.372 -0.327 5.177 1.00 93.19 93 TYR A O 1
ATOM 777 N N . GLY A 1 94 ? 2.107 -1.053 6.876 1.00 94.38 94 GLY A N 1
ATOM 778 C CA . GLY A 1 94 ? 1.733 0.287 7.283 1.00 94.38 94 GLY A CA 1
ATOM 779 C C . GLY A 1 94 ? 0.760 0.320 8.441 1.00 94.38 94 GLY A C 1
ATOM 780 O O . GLY A 1 94 ? 0.500 -0.677 9.115 1.00 94.38 94 GLY A O 1
ATOM 781 N N . ALA A 1 95 ? 0.227 1.510 8.669 1.00 95.00 95 ALA A N 1
ATOM 782 C CA . ALA A 1 95 ? -0.743 1.766 9.708 1.00 95.00 95 ALA A CA 1
ATOM 783 C C . ALA A 1 95 ? -1.728 2.839 9.264 1.00 95.00 95 ALA A C 1
ATOM 785 O O . ALA A 1 95 ? -1.481 3.625 8.348 1.00 95.00 95 ALA A O 1
ATOM 786 N N . GLY A 1 96 ? -2.858 2.890 9.941 1.00 94.06 96 GLY A N 1
ATOM 787 C CA . GLY A 1 96 ? -3.849 3.908 9.700 1.00 94.06 96 GLY A CA 1
ATOM 788 C C . GLY A 1 96 ? -4.725 4.138 10.907 1.00 94.06 96 GLY A C 1
ATOM 789 O O . GLY A 1 96 ? -4.650 3.456 11.929 1.00 94.06 96 GLY A O 1
ATOM 790 N N . LEU A 1 97 ? -5.570 5.140 10.761 1.00 95.19 97 LEU A N 1
ATOM 791 C CA . LEU A 1 97 ? -6.601 5.465 11.721 1.00 95.19 97 LEU A CA 1
ATOM 792 C C . LEU A 1 97 ? -7.899 5.709 10.976 1.00 95.19 97 LEU A C 1
ATOM 794 O O . LEU A 1 97 ? -7.916 6.199 9.844 1.00 95.19 97 LEU A O 1
ATOM 798 N N . ARG A 1 98 ? -8.998 5.360 11.627 1.00 92.75 98 ARG A N 1
ATOM 799 C CA . ARG A 1 98 ? -10.339 5.608 11.126 1.00 92.75 98 ARG A CA 1
ATOM 800 C C . ARG A 1 98 ? -11.095 6.435 12.144 1.00 92.75 98 ARG A C 1
ATOM 802 O O . ARG A 1 98 ? -11.187 6.052 13.308 1.00 92.75 98 ARG A O 1
ATOM 809 N N . ILE A 1 99 ? -11.665 7.534 11.664 1.00 94.31 99 ILE A N 1
ATOM 810 C CA . ILE A 1 99 ? -12.576 8.398 12.406 1.00 94.31 99 ILE A CA 1
ATOM 811 C C . ILE A 1 99 ? -13.914 8.384 11.666 1.00 94.31 99 ILE A C 1
ATOM 813 O O . ILE A 1 99 ? -14.046 8.894 10.554 1.00 94.31 99 ILE A O 1
ATOM 817 N N . ASN A 1 100 ? -14.921 7.772 12.280 1.00 91.62 100 ASN A N 1
ATOM 818 C CA . ASN A 1 100 ? -16.245 7.539 11.720 1.00 91.62 100 ASN A CA 1
ATOM 819 C C . ASN A 1 100 ? -16.185 6.795 10.368 1.00 91.62 100 ASN A C 1
ATOM 821 O O . ASN A 1 100 ? -15.894 5.595 10.341 1.00 91.62 100 ASN A O 1
ATOM 825 N N . ARG A 1 101 ? -16.449 7.491 9.257 1.00 90.19 101 ARG A N 1
ATOM 826 C CA . ARG A 1 101 ? -16.402 6.958 7.886 1.00 90.19 101 ARG A CA 1
ATOM 827 C C . ARG A 1 101 ? -15.141 7.361 7.129 1.00 90.19 101 ARG A C 1
ATOM 829 O O . ARG A 1 101 ? -14.976 6.959 5.990 1.00 90.19 101 ARG A O 1
ATOM 836 N N . ILE A 1 102 ? -14.255 8.147 7.728 1.00 91.06 102 ILE A N 1
ATOM 837 C CA . ILE A 1 102 ? -13.028 8.597 7.074 1.00 91.06 102 ILE A CA 1
ATOM 838 C C . ILE A 1 102 ? -11.876 7.748 7.592 1.00 91.06 102 ILE A C 1
ATOM 840 O O . ILE A 1 102 ? -11.677 7.628 8.802 1.00 91.06 102 ILE A O 1
ATOM 844 N N . GLN A 1 103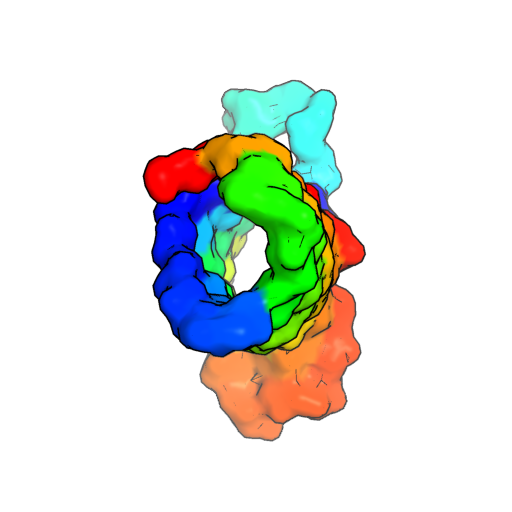 ? -11.123 7.157 6.673 1.00 91.12 103 GLN A N 1
ATOM 845 C CA . GLN A 1 103 ? -9.941 6.368 6.975 1.00 91.12 103 GLN A CA 1
ATOM 846 C C . GLN A 1 103 ? -8.715 7.018 6.344 1.00 91.12 103 GLN A C 1
ATOM 848 O O . GLN A 1 103 ? -8.682 7.290 5.145 1.00 91.12 103 GLN A O 1
ATOM 853 N N . PHE A 1 104 ? -7.702 7.245 7.171 1.00 92.25 104 PHE A N 1
ATOM 854 C CA . PHE A 1 104 ? -6.386 7.690 6.750 1.00 92.25 104 PHE A CA 1
ATOM 855 C C . PHE A 1 104 ? -5.408 6.529 6.885 1.00 92.25 104 PHE A C 1
ATOM 857 O O . PHE A 1 104 ? -5.443 5.787 7.869 1.00 92.25 104 PHE A O 1
ATOM 864 N N . THR A 1 105 ? -4.557 6.327 5.889 1.00 90.12 105 THR A N 1
ATOM 865 C CA . THR A 1 105 ? -3.609 5.211 5.860 1.00 90.12 105 THR A CA 1
ATOM 866 C C . THR A 1 105 ? -2.257 5.689 5.362 1.00 90.12 105 THR A C 1
ATOM 868 O O . THR A 1 105 ? -2.174 6.385 4.352 1.00 90.12 105 THR A O 1
ATOM 871 N N . LEU A 1 106 ? -1.210 5.283 6.072 1.00 91.00 106 LEU A N 1
ATOM 872 C CA . LEU A 1 106 ? 0.181 5.452 5.691 1.00 91.00 106 LEU A CA 1
ATOM 873 C C . LEU A 1 106 ? 0.810 4.078 5.502 1.00 91.00 106 LEU A C 1
ATOM 875 O O . LEU A 1 106 ? 0.672 3.200 6.354 1.00 91.00 106 LEU A O 1
ATOM 879 N N . GLY A 1 107 ? 1.521 3.896 4.399 1.00 89.06 107 GLY A N 1
ATOM 880 C CA . GLY A 1 107 ? 2.159 2.627 4.074 1.00 89.06 107 GLY A CA 1
ATOM 881 C C . GLY A 1 107 ? 3.492 2.796 3.372 1.00 89.06 107 GLY A C 1
ATOM 882 O O . GLY A 1 107 ? 3.807 3.854 2.823 1.00 89.06 107 GLY A O 1
ATOM 883 N N . LYS A 1 108 ? 4.274 1.724 3.387 1.00 89.81 108 LYS A N 1
ATOM 884 C CA . LYS A 1 108 ? 5.483 1.552 2.588 1.00 89.81 108 LYS A CA 1
ATOM 885 C C . LYS A 1 108 ? 5.439 0.195 1.903 1.00 89.81 108 LYS A C 1
ATOM 887 O O . LYS A 1 108 ? 4.801 -0.733 2.399 1.00 89.81 108 LYS A O 1
ATOM 892 N N . SER A 1 109 ? 6.150 0.097 0.787 1.00 88.44 109 SER A N 1
ATOM 893 C CA . SER A 1 109 ? 6.278 -1.149 0.040 1.00 88.44 109 SER A CA 1
ATOM 894 C C . SER A 1 109 ? 7.724 -1.397 -0.356 1.00 88.44 109 SER A C 1
ATOM 896 O O . SER A 1 109 ? 8.395 -0.507 -0.889 1.00 88.44 109 SER A O 1
ATOM 898 N N . SER A 1 110 ? 8.167 -2.635 -0.180 1.00 89.06 110 SER A N 1
ATOM 899 C CA . SER A 1 110 ? 9.432 -3.146 -0.705 1.00 89.06 110 SER A CA 1
ATOM 900 C C . SER A 1 110 ? 9.150 -4.106 -1.854 1.00 89.06 110 SER A C 1
ATOM 902 O O . SER A 1 110 ? 8.236 -4.917 -1.773 1.00 89.06 110 SER A O 1
ATOM 904 N N . LEU A 1 111 ? 9.916 -4.020 -2.932 1.00 88.44 111 LEU A N 1
ATOM 905 C CA . LEU A 1 111 ? 9.861 -4.927 -4.067 1.00 88.44 111 LEU A CA 1
ATOM 906 C C . LEU A 1 111 ? 10.499 -6.243 -3.635 1.00 88.44 111 LEU A C 1
ATOM 908 O O . LEU A 1 111 ? 11.654 -6.251 -3.215 1.00 88.44 111 LEU A O 1
ATOM 912 N N . LEU A 1 112 ? 9.753 -7.337 -3.739 1.00 86.81 112 LEU A N 1
ATOM 913 C CA . LEU A 1 112 ? 10.272 -8.684 -3.518 1.00 86.81 112 LEU A CA 1
ATOM 914 C C . LEU A 1 112 ? 10.830 -9.287 -4.809 1.00 86.81 112 LEU A C 1
ATOM 916 O O . LEU A 1 112 ? 11.739 -10.107 -4.754 1.00 86.81 112 LEU A O 1
ATOM 920 N N . GLY A 1 113 ? 10.297 -8.896 -5.963 1.00 85.31 113 GLY A N 1
ATOM 921 C CA . GLY A 1 113 ? 10.735 -9.370 -7.272 1.00 85.31 113 GLY A CA 1
ATOM 922 C C . GLY A 1 113 ? 9.638 -9.206 -8.315 1.00 85.31 113 GLY A C 1
ATOM 923 O O . GLY A 1 113 ? 8.608 -8.592 -8.043 1.00 85.31 113 GLY A O 1
ATOM 924 N N . ASP A 1 114 ? 9.853 -9.767 -9.500 1.00 84.75 114 ASP A N 1
ATOM 925 C CA . ASP A 1 114 ? 8.882 -9.783 -10.597 1.00 84.75 114 ASP A CA 1
ATOM 926 C C . ASP A 1 114 ? 8.459 -11.228 -10.883 1.00 84.75 114 ASP A C 1
ATOM 928 O O . ASP A 1 114 ? 9.308 -12.121 -10.931 1.00 84.75 114 ASP A O 1
ATOM 932 N N . PHE A 1 115 ? 7.162 -11.472 -11.098 1.00 83.38 115 PHE A N 1
ATOM 933 C CA . PHE A 1 115 ? 6.672 -12.785 -11.526 1.00 83.38 115 PHE A CA 1
ATOM 934 C C . PHE A 1 115 ? 7.291 -13.265 -12.846 1.00 83.38 115 PHE A C 1
ATOM 936 O O . PHE A 1 115 ? 7.379 -14.476 -13.049 1.00 83.38 115 PHE A O 1
ATOM 943 N N . LYS A 1 116 ? 7.760 -12.361 -13.719 1.00 81.19 116 LYS A N 1
ATOM 944 C CA . LYS A 1 116 ? 8.531 -12.728 -14.922 1.00 81.19 116 LYS A CA 1
ATOM 945 C C . LYS A 1 116 ? 9.791 -13.529 -14.593 1.00 81.19 116 LYS A C 1
ATOM 947 O O . LYS A 1 116 ? 10.143 -14.439 -15.335 1.00 81.19 116 LYS A O 1
ATOM 952 N N . ASP A 1 117 ? 10.416 -13.223 -13.460 1.00 82.44 117 ASP A N 1
ATOM 953 C CA . ASP A 1 117 ? 11.632 -13.856 -12.962 1.00 82.44 117 ASP A CA 1
ATOM 954 C C . ASP A 1 117 ? 11.354 -14.559 -11.625 1.00 82.44 117 ASP A C 1
ATOM 956 O O . ASP A 1 117 ? 12.012 -14.303 -10.614 1.00 82.44 117 ASP A O 1
ATOM 960 N N . PHE A 1 118 ? 10.380 -15.477 -11.610 1.00 76.12 118 PHE A N 1
ATOM 961 C CA . PHE A 1 118 ? 9.922 -16.154 -10.388 1.00 76.12 118 PHE A CA 1
ATOM 962 C C . PHE A 1 118 ? 11.063 -16.748 -9.539 1.00 76.12 118 PHE A C 1
ATOM 964 O O . PHE A 1 118 ? 11.053 -16.650 -8.314 1.00 76.12 118 PHE A O 1
ATOM 971 N N . ASN A 1 119 ? 12.097 -17.289 -10.191 1.00 78.56 119 ASN A N 1
ATOM 972 C CA . ASN A 1 119 ? 13.262 -17.894 -9.536 1.00 78.56 119 ASN A CA 1
ATOM 973 C C . ASN A 1 119 ? 14.136 -16.897 -8.749 1.00 78.56 119 ASN A C 1
ATOM 975 O O . ASN A 1 119 ? 15.006 -17.329 -7.997 1.00 78.56 119 ASN A O 1
ATOM 979 N N . LYS A 1 120 ? 13.940 -15.585 -8.931 1.00 76.50 120 LYS A N 1
ATOM 980 C CA . LYS A 1 120 ? 14.695 -14.509 -8.267 1.00 76.50 120 LYS A CA 1
ATOM 981 C C . LYS A 1 120 ? 13.882 -13.765 -7.202 1.00 76.50 120 LYS A C 1
ATOM 983 O O . LYS A 1 120 ? 14.412 -12.857 -6.561 1.00 76.50 120 LYS A O 1
ATOM 988 N N . ILE A 1 121 ? 12.615 -14.130 -6.988 1.00 78.75 121 ILE A N 1
ATOM 989 C CA . ILE A 1 121 ? 11.773 -13.489 -5.972 1.00 78.75 121 ILE A CA 1
ATOM 990 C C . ILE A 1 121 ? 12.388 -13.700 -4.580 1.00 78.75 121 ILE A C 1
ATOM 992 O O . ILE A 1 121 ? 12.752 -14.810 -4.200 1.00 78.75 121 ILE A O 1
ATOM 996 N N . GLY A 1 122 ? 12.508 -12.613 -3.819 1.00 75.69 122 GLY A N 1
ATOM 997 C CA . GLY A 1 122 ? 13.063 -12.580 -2.467 1.00 75.69 122 GLY A CA 1
ATOM 998 C C . GLY A 1 122 ? 14.588 -12.465 -2.398 1.00 75.69 122 GLY A C 1
ATOM 999 O O . GLY A 1 122 ? 15.115 -12.317 -1.299 1.00 75.69 122 GLY A O 1
ATOM 1000 N N . GLN A 1 123 ? 15.300 -12.504 -3.532 1.00 75.81 123 GLN A N 1
ATOM 1001 C CA . GLN A 1 123 ? 16.770 -12.454 -3.553 1.00 75.81 123 GLN A CA 1
ATOM 1002 C C . GLN A 1 123 ? 17.334 -11.027 -3.550 1.00 75.81 123 GLN A C 1
ATOM 1004 O O . GLN A 1 123 ? 18.426 -10.812 -3.032 1.00 75.81 123 GLN A O 1
ATOM 1009 N N . ASP A 1 124 ? 16.602 -10.056 -4.102 1.00 74.56 124 ASP A N 1
ATOM 1010 C CA . ASP A 1 124 ? 17.046 -8.661 -4.215 1.00 74.56 124 ASP A CA 1
ATOM 1011 C C . ASP A 1 124 ? 15.920 -7.706 -3.790 1.00 74.56 124 ASP A C 1
ATOM 1013 O O . ASP A 1 124 ? 15.182 -7.151 -4.609 1.00 74.56 124 ASP A O 1
ATOM 1017 N N . ILE A 1 125 ? 15.739 -7.583 -2.470 1.00 78.81 125 ILE A N 1
ATOM 1018 C CA . ILE A 1 125 ? 14.681 -6.760 -1.878 1.00 78.81 125 ILE A CA 1
ATOM 1019 C C . ILE A 1 125 ? 15.077 -5.287 -1.980 1.00 78.81 125 ILE A C 1
ATOM 1021 O O . ILE A 1 125 ? 16.007 -4.830 -1.315 1.00 78.81 125 ILE A O 1
ATOM 1025 N N . LYS A 1 126 ? 14.329 -4.521 -2.777 1.00 82.31 126 LYS A N 1
ATOM 1026 C CA . LYS A 1 126 ? 14.569 -3.086 -3.000 1.00 82.31 126 LYS A CA 1
ATOM 1027 C C . LYS A 1 126 ? 13.379 -2.245 -2.546 1.00 82.31 126 LYS A C 1
ATOM 1029 O O . LYS A 1 126 ? 12.258 -2.740 -2.533 1.00 82.31 126 LYS A O 1
ATOM 1034 N N . PRO A 1 127 ? 13.554 -0.962 -2.199 1.00 75.19 127 PRO A N 1
ATOM 1035 C CA . PRO A 1 127 ? 12.416 -0.069 -1.981 1.00 75.19 127 PRO A CA 1
ATOM 1036 C C . PRO A 1 127 ? 11.549 0.032 -3.250 1.00 75.19 127 PRO A C 1
ATOM 1038 O O . PRO A 1 127 ? 12.083 0.290 -4.325 1.00 75.19 127 PRO A O 1
ATOM 1041 N N . TYR A 1 128 ? 10.227 -0.144 -3.131 1.00 76.62 128 TYR A N 1
ATOM 1042 C CA . TYR A 1 128 ? 9.284 -0.032 -4.259 1.00 76.62 128 TYR A CA 1
ATOM 1043 C C . TYR A 1 128 ? 8.431 1.234 -4.162 1.00 76.62 128 TYR A C 1
ATOM 1045 O O . TYR A 1 128 ? 8.454 2.078 -5.054 1.00 76.62 128 TYR A O 1
ATOM 1053 N N . LYS A 1 129 ? 7.727 1.409 -3.037 1.00 72.50 129 LYS A N 1
ATOM 1054 C CA . LYS A 1 129 ? 6.944 2.614 -2.718 1.00 72.50 129 LYS A CA 1
ATOM 1055 C C . LYS A 1 129 ? 7.463 3.178 -1.400 1.00 72.50 129 LYS A C 1
ATOM 1057 O O . LYS A 1 129 ? 7.289 2.567 -0.346 1.00 72.50 129 LYS A O 1
ATOM 1062 N N . GLN A 1 130 ? 8.140 4.325 -1.463 1.00 72.25 130 GLN A N 1
ATOM 1063 C CA . GLN A 1 130 ? 8.847 4.894 -0.306 1.00 72.25 130 GLN A CA 1
ATOM 1064 C C . GLN A 1 130 ? 7.905 5.449 0.770 1.00 72.25 130 GLN A C 1
ATOM 1066 O O . GLN A 1 130 ? 8.209 5.336 1.958 1.00 72.25 130 GLN A O 1
ATOM 1071 N N . LEU A 1 131 ? 6.777 6.031 0.360 1.00 77.94 131 LEU A N 1
ATOM 1072 C CA . LEU A 1 131 ? 5.693 6.476 1.229 1.00 77.94 131 LEU A CA 1
ATOM 1073 C C . LEU A 1 131 ? 4.398 6.512 0.411 1.00 77.94 131 LEU A C 1
ATOM 1075 O O . LEU A 1 131 ? 4.348 7.134 -0.646 1.00 77.94 131 LEU A O 1
ATOM 1079 N N . SER A 1 132 ? 3.364 5.839 0.899 1.00 77.31 132 SER A N 1
ATOM 1080 C CA . SER A 1 132 ? 2.010 5.895 0.358 1.00 77.31 132 SER A CA 1
ATOM 1081 C C . SER A 1 132 ? 1.096 6.522 1.397 1.00 77.31 132 SER A C 1
ATOM 1083 O O . SER A 1 132 ? 1.087 6.093 2.552 1.00 77.31 132 SER A O 1
ATOM 1085 N N . THR A 1 133 ? 0.323 7.514 0.969 1.00 78.69 133 THR A N 1
ATOM 1086 C CA . THR A 1 133 ? -0.707 8.160 1.779 1.00 78.69 133 THR A CA 1
ATOM 1087 C C . THR A 1 133 ? -2.042 7.951 1.091 1.00 78.69 133 THR A C 1
ATOM 1089 O O . THR A 1 133 ? -2.192 8.276 -0.083 1.00 78.69 133 THR A O 1
ATOM 1092 N N . THR A 1 134 ? -3.014 7.395 1.806 1.00 80.94 134 THR A N 1
ATOM 1093 C CA . THR A 1 134 ? -4.356 7.134 1.277 1.00 80.94 134 THR A CA 1
ATOM 1094 C C . THR A 1 134 ? -5.409 7.759 2.180 1.00 80.94 134 THR A C 1
ATOM 1096 O O . THR A 1 134 ? -5.354 7.622 3.405 1.00 80.94 134 THR A O 1
ATOM 1099 N N . LEU A 1 135 ? -6.390 8.408 1.555 1.00 84.06 135 LEU A N 1
ATOM 1100 C CA . LEU A 1 135 ? -7.623 8.862 2.185 1.00 84.06 135 LEU A CA 1
ATOM 1101 C C . LEU A 1 135 ? -8.790 8.081 1.575 1.00 84.06 135 LEU A C 1
ATOM 1103 O O . LEU A 1 135 ? -8.949 8.069 0.357 1.00 84.06 135 LEU A O 1
ATOM 1107 N N . ALA A 1 136 ? -9.595 7.430 2.411 1.00 82.94 136 ALA A N 1
ATOM 1108 C CA . ALA A 1 136 ? -10.721 6.612 1.972 1.00 82.94 136 ALA A CA 1
ATOM 1109 C C . ALA A 1 136 ? -12.003 6.946 2.743 1.00 82.94 136 ALA A C 1
ATOM 1111 O O . ALA A 1 136 ? -11.966 7.258 3.937 1.00 82.94 136 ALA A O 1
ATOM 1112 N N . TYR A 1 137 ? -13.140 6.843 2.052 1.00 83.94 137 TYR A N 1
ATOM 1113 C CA . TYR A 1 137 ? -14.471 6.886 2.651 1.00 83.94 137 TYR A CA 1
ATOM 1114 C C . TYR A 1 137 ? -15.019 5.461 2.793 1.00 83.94 137 TYR A C 1
ATOM 1116 O O . TYR A 1 137 ? -15.093 4.719 1.817 1.00 83.94 137 TYR A O 1
ATOM 1124 N N . MET A 1 138 ? -15.392 5.091 4.014 1.00 80.06 138 MET A N 1
ATOM 1125 C CA . MET A 1 138 ? -15.888 3.775 4.405 1.00 80.06 138 MET A CA 1
ATOM 1126 C C . MET A 1 138 ? -17.416 3.798 4.479 1.00 80.06 138 MET A C 1
ATOM 1128 O O . MET A 1 138 ? -17.985 4.666 5.152 1.00 80.06 138 MET A O 1
ATOM 1132 N N . PHE A 1 139 ? -18.060 2.841 3.810 1.00 68.00 139 PHE A N 1
ATOM 1133 C CA . PHE A 1 139 ? -19.514 2.658 3.824 1.00 68.00 139 PHE A CA 1
ATOM 1134 C C . PHE A 1 139 ? -19.985 1.848 5.036 1.00 68.00 139 PHE A C 1
ATOM 1136 O O . PHE A 1 139 ? -19.238 0.947 5.483 1.00 68.00 139 PHE A O 1
#

Foldseek 3Di:
DDKDKDWDWDWDADPQQKIWIWTKIKIFAAPDPPDPVCVVPNGQKIKIKIDGKIKGWDDPDPFKIKMKIWDKIFMWMAGPVNPDTWTWIKTKIWMWMGGHFKIKIKIFIWTQDTPVPVVCGNVDIGGDGHIDIDIGGHD

pLDDT: mean 84.55, std 9.08, range [53.59, 95.69]